Protein AF-A0A7S1BN01-F1 (afdb_monomer_lite)

Sequence (149 aa):
MSKEGKAISSESSVGRATSQTDSVEDEHSLPPLIIRPQEDPPIQQGASEGESELHQEEVETHNRSITSPPPPSLDTSLEENRQVIAVSASKGPAAFFNLARKFLVTDEYCDLSALETAIVSAVDAAHLLERSKLATIVRSVIFSVYFYQ

Foldseek 3Di:
DDDDDDDDDDDDDDDDDDDDDDDDDPPPPDDDPPPDPDDDDDDD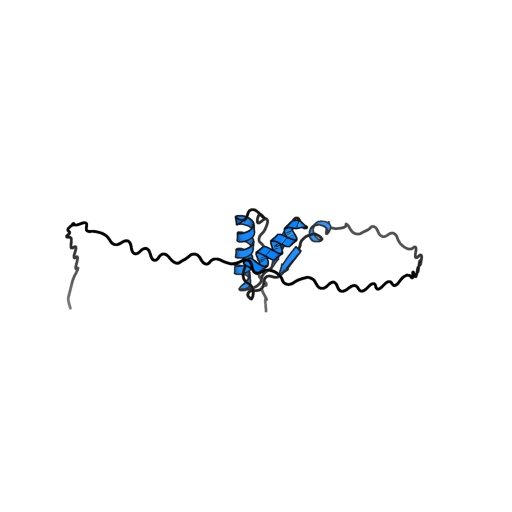DDDDDDDDDDDDDDDDDDDDDDDDPDDPPPPCVLVVQEAEDEFDPVDALVVVLVVLLVSVVRGVYYHYDYDDPRVVSSVVNQVVCVVVVNDDDPDDDDDDDDDDD

Secondary structure (DSSP, 8-state):
-----------------------------PPP---PPPPPPP-------------------------PPPP----GGGTTTEEEEEE-TTS-HHHHHHHHHHHTTT-SEEEEEE-TTHHHHHHHHHHHHHHTTS---------------

pLDDT: mean 72.74, std 21.24, range [38.16, 98.38]

Organism: NCBI:txid216773

InterPro domains:
  IPR036882 Alba-like domain superfamily [G3DSA:3.30.110.20] (81-145)

Structure (mmCIF, N/CA/C/O backbone):
data_AF-A0A7S1BN01-F1
#
_entry.id   AF-A0A7S1BN01-F1
#
loop_
_atom_site.group_PDB
_atom_site.id
_atom_site.type_symbol
_atom_site.label_atom_id
_atom_site.label_alt_id
_atom_site.label_comp_id
_atom_site.label_asym_id
_atom_site.label_entity_id
_atom_site.label_seq_id
_atom_site.pdbx_PDB_ins_code
_atom_site.Cartn_x
_atom_site.Cartn_y
_atom_site.Cartn_z
_atom_site.occupancy
_atom_site.B_iso_or_equiv
_atom_site.auth_seq_id
_atom_site.auth_comp_id
_atom_site.auth_asym_id
_atom_site.auth_atom_id
_atom_site.pdbx_PDB_model_num
ATOM 1 N N . MET A 1 1 ? 1.905 37.441 -61.165 1.00 43.31 1 MET A N 1
ATOM 2 C CA . MET A 1 1 ? 1.183 36.159 -61.326 1.00 43.31 1 MET A CA 1
ATOM 3 C C . MET A 1 1 ? 0.520 35.900 -59.971 1.00 43.31 1 MET A C 1
ATOM 5 O O . MET A 1 1 ? 1.246 35.607 -59.039 1.00 43.31 1 MET A O 1
ATOM 9 N N . SER A 1 2 ? -0.710 36.363 -59.689 1.00 47.38 2 SER A N 1
ATOM 10 C CA . SER A 1 2 ? -2.020 35.753 -60.046 1.00 47.38 2 SER A CA 1
ATOM 11 C C . SER A 1 2 ? -2.018 34.255 -59.680 1.00 47.38 2 SER A C 1
ATOM 13 O O . SER A 1 2 ? -1.153 33.558 -60.193 1.00 47.38 2 SER A O 1
ATOM 15 N N . LYS A 1 3 ? -2.885 33.663 -58.845 1.00 57.09 3 LYS A N 1
ATOM 16 C CA . LYS A 1 3 ? -4.341 33.782 -58.572 1.00 57.09 3 LYS A CA 1
ATOM 17 C C . LYS A 1 3 ? -4.613 33.112 -57.197 1.00 57.09 3 LYS A C 1
ATOM 19 O O . LYS A 1 3 ? -3.870 32.208 -56.839 1.00 57.09 3 LYS A O 1
ATOM 24 N N . GLU A 1 4 ? -5.446 33.653 -56.305 1.00 52.66 4 GLU A N 1
ATOM 25 C CA . GLU A 1 4 ? -6.881 33.342 -56.077 1.00 52.66 4 GLU A CA 1
ATOM 26 C C . GLU A 1 4 ? -7.290 31.859 -55.929 1.00 52.66 4 GLU A C 1
ATOM 28 O O . GLU A 1 4 ? -7.009 31.037 -56.797 1.00 52.66 4 GLU A O 1
ATOM 33 N N . GLY A 1 5 ? -8.117 31.598 -54.901 1.00 48.41 5 GLY A N 1
ATOM 34 C CA . GLY A 1 5 ? -9.072 30.480 -54.812 1.00 48.41 5 GLY A CA 1
ATOM 35 C C . GLY A 1 5 ? -8.754 29.462 -53.706 1.00 48.41 5 GLY A C 1
ATOM 36 O O . GLY A 1 5 ? -7.604 29.109 -53.515 1.00 48.41 5 GLY A O 1
ATOM 37 N N . LYS A 1 6 ? -9.698 28.892 -52.952 1.00 62.34 6 LYS A N 1
ATOM 38 C CA . LYS A 1 6 ? -11.164 28.907 -53.013 1.00 62.34 6 LYS A CA 1
ATOM 39 C C . LYS A 1 6 ? -11.681 28.189 -51.754 1.00 62.34 6 LYS A C 1
ATOM 41 O O . LYS A 1 6 ? -11.142 27.152 -51.381 1.00 62.34 6 LYS A O 1
ATOM 46 N N . ALA A 1 7 ? -12.713 28.736 -51.119 1.00 60.88 7 ALA A N 1
ATOM 47 C CA . ALA A 1 7 ? -13.468 28.080 -50.055 1.00 60.88 7 ALA A CA 1
ATOM 48 C C . ALA A 1 7 ? -14.308 26.914 -50.604 1.00 60.88 7 ALA A C 1
ATOM 50 O O . ALA A 1 7 ? -14.830 27.015 -51.716 1.00 60.88 7 ALA A O 1
ATOM 51 N N . ILE A 1 8 ? -14.511 25.868 -49.797 1.00 66.94 8 ILE A N 1
ATOM 52 C CA . ILE A 1 8 ? -15.658 24.961 -49.930 1.00 66.94 8 ILE A CA 1
ATOM 53 C C . ILE A 1 8 ? -16.274 24.692 -48.548 1.00 66.94 8 ILE A C 1
ATOM 55 O O . ILE A 1 8 ? -15.684 24.035 -47.698 1.00 66.94 8 ILE A O 1
ATOM 59 N N . SER A 1 9 ? -17.477 25.229 -48.343 1.00 55.56 9 SER A N 1
ATOM 60 C CA . SER A 1 9 ? -18.473 24.677 -47.421 1.00 55.56 9 SER A CA 1
ATOM 61 C C . SER A 1 9 ? -19.179 23.517 -48.111 1.00 55.56 9 SER A C 1
ATOM 63 O O . SER A 1 9 ? -19.412 23.573 -49.321 1.00 55.56 9 SER A O 1
ATOM 65 N N . SER A 1 10 ? -19.597 22.506 -47.354 1.00 67.25 10 SER A N 1
ATOM 66 C CA . SER A 1 10 ? -20.712 21.632 -47.737 1.00 67.25 10 SER A CA 1
ATOM 67 C C . SER A 1 10 ? -21.356 21.058 -46.478 1.00 67.25 10 SER A C 1
ATOM 69 O O . SER A 1 10 ? -20.815 20.160 -45.841 1.00 67.25 10 SER A O 1
ATOM 71 N N . GLU A 1 11 ? -22.511 21.617 -46.129 1.00 62.12 11 GLU A N 1
ATOM 72 C CA . GLU A 1 11 ? -23.510 21.025 -45.244 1.00 62.12 11 GLU A CA 1
ATOM 73 C C . GLU A 1 11 ? -24.369 20.034 -46.053 1.00 62.12 11 GLU A C 1
ATOM 75 O O . GLU A 1 11 ? -24.723 20.308 -47.200 1.00 62.12 11 GLU A O 1
ATOM 80 N N . SER A 1 12 ? -24.733 18.896 -45.462 1.00 61.25 12 SER A N 1
ATOM 81 C CA . SER A 1 12 ? -25.796 17.980 -45.917 1.00 61.25 12 SER A CA 1
ATOM 82 C C . SER A 1 12 ? -26.094 17.069 -44.715 1.00 61.25 12 SER A C 1
ATOM 84 O O . SER A 1 12 ? -25.204 16.347 -44.287 1.00 61.25 12 SER A O 1
ATOM 86 N N . SER A 1 13 ? -27.140 17.231 -43.899 1.00 63.66 13 SER A N 1
ATOM 87 C CA . SER A 1 13 ? -28.596 17.282 -44.103 1.00 63.66 13 SER A CA 1
ATOM 88 C C . SER A 1 13 ? -29.221 16.006 -44.683 1.00 63.66 13 SER A C 1
ATOM 90 O O . SER A 1 13 ? -28.791 15.510 -45.716 1.00 63.66 13 SER A O 1
ATOM 92 N N . VAL A 1 14 ? -30.329 15.596 -44.041 1.00 53.66 14 VAL A N 1
ATOM 93 C CA . VAL A 1 14 ? -31.278 14.506 -44.372 1.00 53.66 14 VAL A CA 1
ATOM 94 C C . VAL A 1 14 ? -30.803 13.105 -43.940 1.00 53.66 14 VAL A C 1
ATOM 96 O O . VAL A 1 14 ? -29.754 12.652 -44.357 1.00 53.66 14 VAL A O 1
ATOM 99 N N . GLY A 1 15 ? -31.496 12.304 -43.129 1.00 45.00 15 GLY A N 1
ATOM 100 C CA . GLY A 1 15 ? -32.861 12.312 -42.611 1.00 45.00 15 GLY A CA 1
ATOM 101 C C . GLY A 1 15 ? -33.372 10.859 -42.532 1.00 45.00 15 GLY A C 1
ATOM 102 O O . GLY A 1 15 ? -32.860 9.993 -43.236 1.00 45.00 15 GLY A O 1
ATOM 103 N N . ARG A 1 16 ? -34.450 10.656 -41.758 1.00 50.19 16 ARG A N 1
ATOM 104 C CA . ARG A 1 16 ? -35.468 9.585 -41.876 1.00 50.19 16 ARG A CA 1
ATOM 105 C C . ARG A 1 16 ? -35.428 8.423 -40.865 1.00 50.19 16 ARG A C 1
ATOM 107 O O . ARG A 1 16 ? -34.532 7.592 -40.828 1.00 50.19 16 ARG A O 1
ATOM 114 N N . ALA A 1 17 ? -36.513 8.392 -40.090 1.00 49.94 17 ALA A N 1
ATOM 115 C CA . ALA A 1 17 ? -37.011 7.306 -39.254 1.00 49.94 17 ALA A CA 1
ATOM 116 C C . ALA A 1 17 ? -37.406 6.060 -40.068 1.00 49.94 17 ALA A C 1
ATOM 118 O O . ALA A 1 17 ? -37.791 6.214 -41.225 1.00 49.94 17 ALA A O 1
ATOM 119 N N . THR A 1 18 ? -37.399 4.877 -39.437 1.00 55.06 18 THR A N 1
ATOM 120 C CA . THR A 1 18 ? -38.592 4.043 -39.132 1.00 55.06 18 THR A CA 1
ATOM 121 C C . THR A 1 18 ? -38.204 2.620 -38.686 1.00 55.06 18 THR A C 1
ATOM 123 O O . THR A 1 18 ? -37.268 2.045 -39.225 1.00 55.06 18 THR A O 1
ATOM 126 N N . SER A 1 19 ? -39.037 2.065 -37.794 1.00 50.84 19 SER A N 1
ATOM 127 C CA . SER A 1 19 ? -39.401 0.638 -37.655 1.00 50.84 19 SER A CA 1
ATOM 128 C C . SER A 1 19 ? -38.503 -0.317 -36.858 1.00 50.84 19 SER A C 1
ATOM 130 O O . SER A 1 19 ? -37.606 -0.965 -37.374 1.00 50.84 19 SER A O 1
ATOM 132 N N . GLN A 1 20 ? -38.835 -0.445 -35.573 1.00 50.47 20 GLN A N 1
ATOM 133 C CA . GLN A 1 20 ? -39.502 -1.619 -34.978 1.00 50.47 20 GLN A CA 1
ATOM 134 C C . GLN A 1 20 ? -39.577 -2.913 -35.829 1.00 50.47 20 GLN A C 1
ATOM 136 O O . GLN A 1 20 ? -40.331 -2.944 -36.795 1.00 50.47 20 GLN A O 1
ATOM 141 N N . THR A 1 21 ? -38.877 -3.964 -35.379 1.00 51.97 21 THR A N 1
ATOM 142 C CA . THR A 1 21 ? -39.184 -5.422 -35.430 1.00 51.97 21 THR A CA 1
ATOM 143 C C . THR A 1 21 ? -38.096 -6.112 -34.589 1.0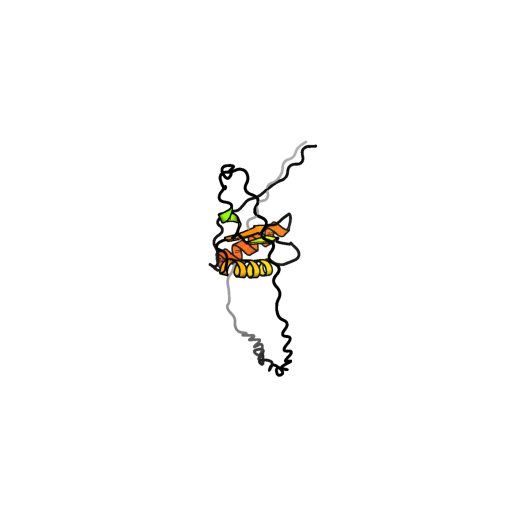0 51.97 21 THR A C 1
ATOM 145 O O . THR A 1 21 ? -36.923 -5.829 -34.797 1.00 51.97 21 THR A O 1
ATOM 148 N N . ASP A 1 22 ? -38.406 -6.756 -33.468 1.00 42.62 22 ASP A N 1
ATOM 149 C CA . ASP A 1 22 ? -38.917 -8.130 -33.315 1.00 42.62 22 ASP A CA 1
ATOM 150 C C . ASP A 1 22 ? -37.777 -9.107 -32.955 1.00 42.62 22 ASP A C 1
ATOM 152 O O . ASP A 1 22 ? -36.824 -9.284 -33.707 1.00 42.62 22 ASP A O 1
ATOM 156 N N . SER A 1 23 ? -37.894 -9.634 -31.735 1.00 49.38 23 SER A N 1
ATOM 157 C CA . SER A 1 23 ? -37.511 -10.961 -31.241 1.00 49.38 23 SER A CA 1
ATOM 158 C C . SER A 1 23 ? -36.246 -11.637 -31.781 1.00 49.38 23 SER A C 1
ATOM 160 O O . SER A 1 23 ? -36.243 -12.157 -32.888 1.00 49.38 23 SER A O 1
ATOM 162 N N . VAL A 1 24 ? -35.252 -11.814 -30.906 1.00 59.47 24 VAL A N 1
ATOM 163 C CA . VAL A 1 24 ? -34.807 -13.156 -30.482 1.00 59.47 24 VAL A CA 1
ATOM 164 C C . VAL A 1 24 ? -34.006 -13.041 -29.187 1.00 59.47 24 VAL A C 1
ATOM 166 O O . VAL A 1 24 ? -32.935 -12.440 -29.134 1.00 59.47 24 VAL A O 1
ATOM 169 N N . GLU A 1 25 ? -34.577 -13.608 -28.132 1.00 53.41 25 GLU A N 1
ATOM 170 C CA . GLU A 1 25 ? -33.901 -13.947 -26.889 1.00 53.41 25 GLU A CA 1
ATOM 171 C C . GLU A 1 25 ? -32.981 -15.141 -27.176 1.00 53.41 25 GLU A C 1
ATOM 173 O O . GLU A 1 25 ? -33.454 -16.269 -27.279 1.00 53.41 25 GLU A O 1
ATOM 178 N N . ASP A 1 26 ? -31.678 -14.905 -27.340 1.00 49.91 26 ASP A N 1
ATOM 179 C CA . ASP A 1 26 ? -30.689 -15.988 -27.311 1.00 49.91 26 ASP A CA 1
ATOM 180 C C . ASP A 1 26 ? -30.125 -16.081 -25.890 1.00 49.91 26 ASP A C 1
ATOM 182 O O . ASP A 1 26 ? -29.085 -15.523 -25.523 1.00 49.91 26 ASP A O 1
ATOM 186 N N . GLU A 1 27 ? -30.936 -16.714 -25.045 1.00 53.00 27 GLU A N 1
ATOM 187 C CA . GLU A 1 27 ? -30.587 -17.122 -23.695 1.00 53.00 27 GLU A CA 1
ATOM 188 C C . GLU A 1 27 ? -29.600 -18.294 -23.797 1.00 53.00 27 GLU A C 1
ATOM 190 O O . GLU A 1 27 ? -29.964 -19.468 -23.718 1.00 53.00 27 GLU A O 1
ATOM 195 N N . HIS A 1 28 ? -28.313 -17.991 -23.983 1.00 56.78 28 HIS A N 1
ATOM 196 C CA . HIS A 1 28 ? -27.253 -18.957 -23.710 1.00 56.78 28 HIS A CA 1
ATOM 197 C C . HIS A 1 28 ? -27.140 -19.153 -22.194 1.00 56.78 28 HIS A C 1
ATOM 199 O O . HIS A 1 28 ? -26.262 -18.613 -21.518 1.00 56.78 28 HIS A O 1
ATOM 205 N N . SER A 1 29 ? -28.078 -19.950 -21.685 1.00 52.38 29 SER A N 1
ATOM 206 C CA . SER A 1 29 ? -28.108 -20.543 -20.357 1.00 52.38 29 SER A CA 1
ATOM 207 C C . SER A 1 29 ? -26.861 -21.413 -20.183 1.00 52.38 29 SER A C 1
ATOM 209 O O . SER A 1 29 ? -26.830 -22.598 -20.523 1.00 52.38 29 SER A O 1
ATOM 211 N N . LEU A 1 30 ? -25.769 -20.803 -19.722 1.00 66.56 30 LEU A N 1
ATOM 212 C CA . LEU A 1 30 ? -24.621 -21.557 -19.242 1.00 66.56 30 LEU A CA 1
ATOM 213 C C . LEU A 1 30 ? -25.077 -22.309 -17.984 1.00 66.56 30 LEU A C 1
ATOM 215 O O . LEU A 1 30 ? -25.555 -21.666 -17.045 1.00 66.56 30 LEU A O 1
ATOM 219 N N . PRO A 1 31 ? -24.953 -23.647 -17.926 1.00 64.50 31 PRO A N 1
ATOM 220 C CA . PRO A 1 31 ? -25.313 -24.373 -16.721 1.00 64.50 31 PRO A CA 1
ATOM 221 C C . PRO A 1 31 ? -24.445 -23.870 -15.558 1.00 64.50 31 PRO A C 1
ATOM 223 O O . PRO A 1 31 ? -23.240 -23.659 -15.740 1.00 64.50 31 PRO A O 1
ATOM 226 N N . PRO A 1 32 ? -25.016 -23.678 -14.357 1.00 62.56 32 PRO A N 1
ATOM 227 C CA . PRO A 1 32 ? -24.230 -23.299 -13.197 1.00 62.56 32 PRO A CA 1
ATOM 228 C C . PRO A 1 32 ? -23.165 -24.369 -12.940 1.00 62.56 32 PRO A C 1
ATOM 230 O O . PRO A 1 32 ? -23.472 -25.554 -12.793 1.00 62.56 32 PRO A O 1
ATOM 233 N N . LEU A 1 33 ? -21.900 -23.945 -12.881 1.00 50.03 33 LEU A N 1
ATOM 234 C CA . LEU A 1 33 ? -20.801 -24.757 -12.368 1.00 50.03 33 LEU A CA 1
ATOM 235 C C . LEU A 1 33 ? -21.123 -25.111 -10.913 1.00 50.03 33 LEU A C 1
ATOM 237 O O . LEU A 1 33 ? -20.928 -24.309 -10.002 1.00 50.03 33 LEU A O 1
ATOM 241 N N . ILE A 1 34 ? -21.639 -26.320 -10.696 1.00 65.19 34 ILE A N 1
ATOM 242 C CA . ILE A 1 34 ? -21.749 -26.913 -9.367 1.00 65.19 34 ILE A CA 1
ATOM 243 C C . ILE A 1 34 ? -20.316 -27.186 -8.903 1.00 65.19 34 ILE A C 1
ATOM 245 O O . ILE A 1 34 ? -19.724 -28.218 -9.224 1.00 65.19 34 ILE A O 1
ATOM 249 N N . ILE A 1 35 ? -19.746 -26.236 -8.164 1.00 64.75 35 ILE A N 1
ATOM 250 C CA . ILE A 1 35 ? -18.531 -26.449 -7.384 1.00 64.75 35 ILE A CA 1
ATOM 251 C C . ILE A 1 35 ? -18.927 -27.410 -6.264 1.00 64.75 35 ILE A C 1
ATOM 253 O O . ILE A 1 35 ? -19.539 -27.017 -5.271 1.00 64.75 35 ILE A O 1
ATOM 257 N N . ARG A 1 36 ? -18.645 -28.700 -6.455 1.00 65.88 36 ARG A N 1
ATOM 258 C CA . ARG A 1 36 ? -18.727 -29.674 -5.367 1.00 65.88 36 ARG A CA 1
ATOM 259 C C . ARG A 1 36 ? -17.654 -29.309 -4.333 1.00 65.88 36 ARG A C 1
ATOM 261 O O . ARG A 1 36 ? -16.504 -29.138 -4.741 1.00 65.88 36 ARG A O 1
ATOM 268 N N . PRO A 1 37 ? -17.979 -29.187 -3.034 1.00 59.53 37 PRO A N 1
ATOM 269 C CA . PRO A 1 37 ? -16.950 -29.128 -2.007 1.00 59.53 37 PRO A CA 1
ATOM 270 C C . PRO A 1 37 ? -16.120 -30.411 -2.094 1.00 59.53 37 PRO A C 1
ATOM 272 O O . PRO A 1 37 ? -16.656 -31.517 -2.046 1.00 59.53 37 PRO A O 1
ATOM 275 N N . GLN A 1 38 ? -14.821 -30.243 -2.322 1.00 55.62 38 GLN A N 1
ATOM 276 C CA . GLN A 1 38 ? -13.851 -31.323 -2.282 1.00 55.62 38 GLN A CA 1
ATOM 277 C C . GLN A 1 38 ? -13.754 -31.784 -0.826 1.00 55.62 38 GLN A C 1
ATOM 279 O O . GLN A 1 38 ? -13.387 -30.998 0.041 1.00 55.62 38 GLN A O 1
ATOM 284 N N . GLU A 1 39 ? -14.138 -33.028 -0.560 1.00 63.62 39 GLU A N 1
ATOM 285 C CA . GLU A 1 39 ? -13.992 -33.649 0.754 1.00 63.62 39 GLU A CA 1
ATOM 286 C C . GLU A 1 39 ? -12.496 -33.805 1.077 1.00 63.62 39 GLU A C 1
ATOM 288 O O . GLU A 1 39 ? -11.730 -34.365 0.287 1.00 63.62 39 GLU A O 1
ATOM 293 N N . ASP A 1 40 ? -12.078 -33.260 2.221 1.00 63.53 40 ASP A N 1
ATOM 294 C CA . ASP A 1 40 ? -10.718 -33.360 2.751 1.00 63.53 40 ASP A CA 1
ATOM 295 C C . ASP A 1 40 ? -10.356 -34.821 3.091 1.00 63.53 40 ASP A C 1
ATOM 297 O O . ASP A 1 40 ? -11.132 -35.505 3.769 1.00 63.53 40 ASP A O 1
ATOM 301 N N . PRO A 1 41 ? -9.172 -35.329 2.698 1.00 68.31 41 PRO A N 1
ATOM 302 C CA . PRO A 1 41 ? -8.664 -36.587 3.230 1.00 68.31 41 PRO A CA 1
ATOM 303 C C . PRO A 1 41 ? -8.184 -36.437 4.693 1.00 68.31 41 PRO A C 1
ATOM 305 O O . PRO A 1 41 ? -7.719 -35.369 5.097 1.00 68.31 41 PRO A O 1
ATOM 308 N N . PRO A 1 42 ? -8.278 -37.509 5.502 1.00 56.38 42 PRO A N 1
ATOM 309 C CA . PRO A 1 42 ? -8.164 -37.449 6.955 1.00 56.38 42 PRO A CA 1
ATOM 310 C C . PRO A 1 42 ? -6.745 -37.208 7.490 1.00 56.38 42 PRO A C 1
ATOM 312 O O . PRO A 1 42 ? -5.740 -37.680 6.960 1.00 56.38 42 PRO A O 1
ATOM 315 N N . ILE A 1 43 ? -6.746 -36.522 8.632 1.00 53.09 43 ILE A N 1
ATOM 316 C CA . ILE A 1 43 ? -5.664 -36.241 9.578 1.00 53.09 43 ILE A CA 1
ATOM 317 C C . ILE A 1 43 ? -4.838 -37.502 9.885 1.00 53.09 43 ILE A C 1
ATOM 319 O O . ILE A 1 43 ? -5.377 -38.495 10.373 1.00 53.09 43 ILE A O 1
ATOM 323 N N . GLN A 1 44 ? -3.515 -37.426 9.708 1.00 56.84 44 GLN A N 1
ATOM 324 C CA . GLN A 1 44 ? -2.571 -38.314 10.390 1.00 56.84 44 GLN A CA 1
ATOM 325 C C . GLN A 1 44 ? -1.903 -37.551 11.534 1.00 56.84 44 GLN A C 1
ATOM 327 O O . GLN A 1 44 ? -1.097 -36.646 11.331 1.00 56.84 44 GLN A O 1
ATOM 332 N N . GLN A 1 45 ? -2.299 -37.926 12.748 1.00 48.91 45 GLN A N 1
ATOM 333 C CA . GLN A 1 45 ? -1.655 -37.557 14.000 1.00 48.91 45 GLN A CA 1
ATOM 334 C C . GLN A 1 45 ? -0.251 -38.173 14.035 1.00 48.91 45 GLN A C 1
ATOM 336 O O . GLN A 1 45 ? -0.106 -39.393 14.053 1.00 48.91 45 GLN A O 1
ATOM 341 N N . GLY A 1 46 ? 0.772 -37.324 14.059 1.00 40.69 46 GLY A N 1
ATOM 342 C CA . GLY A 1 46 ? 2.138 -37.693 14.410 1.00 40.69 46 GLY A CA 1
ATOM 343 C C . GLY A 1 46 ? 2.488 -37.053 15.744 1.00 40.69 46 GLY A C 1
ATOM 344 O O . GLY A 1 46 ? 2.811 -35.870 15.794 1.00 40.69 46 GLY A O 1
ATOM 345 N N . ALA A 1 47 ? 2.365 -37.832 16.815 1.00 43.56 47 ALA A N 1
ATOM 346 C CA . ALA A 1 47 ? 2.920 -37.515 18.119 1.00 43.56 47 ALA A CA 1
ATOM 347 C C . ALA A 1 47 ? 4.455 -37.531 18.050 1.00 43.56 47 ALA A C 1
ATOM 349 O O . ALA A 1 47 ? 5.043 -38.408 17.420 1.00 43.56 47 ALA A O 1
ATOM 350 N N . SER A 1 48 ? 5.092 -36.574 18.717 1.00 46.62 48 SER A N 1
ATOM 351 C CA . SER A 1 48 ? 6.506 -36.629 19.080 1.00 46.62 48 SER A CA 1
ATOM 352 C C . SER A 1 48 ? 6.717 -35.676 20.248 1.00 46.62 48 SER A C 1
ATOM 354 O O . SER A 1 48 ? 7.030 -34.500 20.071 1.00 46.62 48 SER A O 1
ATOM 356 N N . GLU A 1 49 ? 6.492 -36.214 21.440 1.00 47.53 49 GLU A N 1
ATOM 357 C CA . GLU A 1 49 ? 7.008 -35.700 22.702 1.00 47.53 49 GLU A CA 1
ATOM 358 C C . GLU A 1 49 ? 8.540 -35.613 22.615 1.00 47.53 49 GLU A C 1
ATOM 360 O O . GLU A 1 49 ? 9.199 -36.469 22.023 1.00 47.53 49 GLU A O 1
ATOM 365 N N . GLY A 1 50 ? 9.099 -34.536 23.153 1.00 42.75 50 GLY A N 1
ATOM 366 C CA . GLY A 1 50 ? 10.518 -34.216 23.057 1.00 42.75 50 GLY A CA 1
ATOM 367 C C . GLY A 1 50 ? 10.879 -33.177 24.100 1.00 42.75 50 GLY A C 1
ATOM 368 O O . GLY A 1 50 ? 11.152 -32.023 23.792 1.00 42.75 50 GLY A O 1
ATOM 369 N N . GLU A 1 51 ? 10.780 -33.615 25.344 1.00 47.31 51 GLU A N 1
ATOM 370 C CA . GLU A 1 51 ? 11.151 -32.936 26.575 1.00 47.31 51 GLU A CA 1
ATOM 371 C C . GLU A 1 51 ? 12.676 -32.778 26.613 1.00 47.31 51 GLU A C 1
ATOM 373 O O . GLU A 1 51 ? 13.401 -33.748 26.384 1.00 47.31 51 GLU A O 1
ATOM 378 N N . SER A 1 52 ? 13.189 -31.583 26.911 1.00 49.59 52 SER A N 1
ATOM 379 C CA . SER A 1 52 ? 14.493 -31.430 27.565 1.00 49.59 52 SER A CA 1
ATOM 380 C C . SER A 1 52 ? 14.614 -30.072 28.247 1.00 49.59 52 SER A C 1
ATOM 382 O O . SER A 1 52 ? 14.152 -29.038 27.769 1.00 49.59 52 SER A O 1
ATOM 384 N N . GLU A 1 53 ? 15.222 -30.165 29.414 1.00 42.22 53 GLU A N 1
ATOM 385 C CA . GLU A 1 53 ? 15.109 -29.359 30.615 1.00 42.22 53 GLU A CA 1
ATOM 386 C C . GLU A 1 53 ? 16.431 -28.597 30.873 1.00 42.22 53 GLU A C 1
ATOM 388 O O . GLU A 1 53 ? 17.484 -29.011 30.400 1.00 42.22 53 GLU A O 1
ATOM 393 N N . LEU A 1 54 ? 16.333 -27.489 31.623 1.00 41.78 54 LEU A N 1
ATOM 394 C CA . LEU A 1 54 ? 17.341 -26.761 32.429 1.00 41.78 54 LEU A CA 1
ATOM 395 C C . LEU A 1 54 ? 18.827 -26.650 32.000 1.00 41.78 54 LEU A C 1
ATOM 397 O O . LEU A 1 54 ? 19.566 -27.629 31.957 1.00 41.78 54 LEU A O 1
ATOM 401 N N . HIS A 1 55 ? 19.326 -25.404 31.978 1.00 38.16 55 HIS A N 1
ATOM 402 C CA . HIS A 1 55 ? 20.179 -24.766 33.019 1.00 38.16 55 HIS A CA 1
ATOM 403 C C . HIS A 1 55 ? 20.582 -23.365 32.501 1.00 38.16 55 HIS A C 1
ATOM 405 O O . HIS A 1 55 ? 21.067 -23.234 31.385 1.00 38.16 55 HIS A O 1
ATOM 411 N N . GLN A 1 56 ? 20.148 -22.263 33.122 1.00 38.44 56 GLN A N 1
ATOM 412 C CA . GLN A 1 56 ? 20.866 -21.515 34.170 1.00 38.44 56 GLN A CA 1
ATOM 413 C C . GLN A 1 56 ? 22.381 -21.396 33.941 1.00 38.44 56 GLN A C 1
ATOM 415 O O . GLN A 1 56 ? 23.111 -22.337 34.221 1.00 38.44 56 GLN A O 1
ATOM 420 N N . GLU A 1 57 ? 22.845 -20.198 33.570 1.00 48.56 57 GLU A N 1
ATOM 421 C CA . GLU A 1 57 ? 24.070 -19.653 34.157 1.00 48.56 57 GLU A CA 1
ATOM 422 C C . GLU A 1 57 ? 23.928 -18.137 34.355 1.00 48.56 57 GLU A C 1
ATOM 424 O O . GLU A 1 57 ? 23.739 -17.347 33.430 1.00 48.56 57 GLU A O 1
ATOM 429 N N . GLU A 1 58 ? 23.934 -17.791 35.633 1.00 45.28 58 GLU A N 1
ATOM 430 C CA . GLU A 1 58 ? 24.039 -16.480 36.244 1.00 45.28 58 GLU A CA 1
ATOM 431 C C . GLU A 1 58 ? 25.471 -15.963 36.073 1.00 45.28 58 GLU A C 1
ATOM 433 O O . GLU A 1 58 ? 26.422 -16.643 36.450 1.00 45.28 58 GLU A O 1
ATOM 438 N N . VAL A 1 59 ? 25.646 -14.744 35.558 1.00 45.81 59 VAL A N 1
ATOM 439 C CA . VAL A 1 59 ? 26.886 -13.993 35.801 1.00 45.81 59 VAL A CA 1
ATOM 440 C C . VAL A 1 59 ? 26.552 -12.534 36.072 1.00 45.81 59 VAL A C 1
ATOM 442 O O . VAL A 1 59 ? 26.535 -11.666 35.199 1.00 45.81 59 VAL A O 1
ATOM 445 N N . GLU A 1 60 ? 26.256 -12.283 37.341 1.00 47.00 60 GLU A N 1
ATOM 446 C CA . GLU A 1 60 ? 26.243 -10.965 37.949 1.00 47.00 60 GLU A CA 1
ATOM 447 C C . GLU A 1 60 ? 27.685 -10.438 38.021 1.00 47.00 60 GLU A C 1
ATOM 449 O O . GLU A 1 60 ? 28.528 -10.972 38.739 1.00 47.00 60 GLU A O 1
ATOM 454 N N . THR A 1 61 ? 27.995 -9.365 37.292 1.00 44.69 61 THR A N 1
ATOM 455 C CA . THR A 1 61 ? 29.176 -8.541 37.585 1.00 44.69 61 THR A CA 1
ATOM 456 C C . THR A 1 61 ? 28.761 -7.088 37.753 1.00 44.69 61 THR A C 1
ATOM 458 O O . THR A 1 61 ? 28.515 -6.338 36.812 1.00 44.69 61 THR A O 1
ATOM 461 N N . HIS A 1 62 ? 28.679 -6.705 39.025 1.00 49.00 62 HIS A N 1
ATOM 462 C CA . HIS A 1 62 ? 28.614 -5.338 39.506 1.00 49.00 62 HIS A CA 1
ATOM 463 C C . HIS A 1 62 ? 29.743 -4.484 38.904 1.00 49.00 62 HIS A C 1
ATOM 465 O O . HIS A 1 62 ? 30.915 -4.694 39.212 1.00 49.00 62 HIS A O 1
ATOM 471 N N . ASN A 1 63 ? 29.395 -3.445 38.141 1.00 50.72 63 ASN A N 1
ATOM 472 C CA . ASN A 1 63 ? 30.304 -2.331 37.877 1.00 50.72 63 ASN A CA 1
ATOM 473 C C . ASN A 1 63 ? 29.578 -0.998 38.108 1.00 50.72 63 ASN A C 1
ATOM 475 O O . ASN A 1 63 ? 28.886 -0.467 37.242 1.00 50.72 63 ASN A O 1
ATOM 479 N N . ARG A 1 64 ? 29.714 -0.463 39.327 1.00 57.53 64 ARG A N 1
ATOM 480 C CA . ARG A 1 64 ? 29.396 0.936 39.628 1.00 57.53 64 ARG A CA 1
ATOM 481 C C . ARG A 1 64 ? 30.493 1.810 39.028 1.00 57.53 64 ARG A C 1
ATOM 483 O O . ARG A 1 64 ? 31.597 1.817 39.568 1.00 57.53 64 ARG A O 1
ATOM 490 N N . SER A 1 65 ? 30.164 2.634 38.034 1.00 51.59 65 SER A N 1
ATOM 491 C CA . SER A 1 65 ? 30.788 3.955 37.884 1.00 51.59 65 SER A CA 1
ATOM 492 C C . SER A 1 65 ? 30.101 4.841 36.840 1.00 51.59 65 SER A C 1
ATOM 494 O O . SER A 1 65 ? 29.991 4.484 35.676 1.00 51.59 65 SER A O 1
ATOM 496 N N . ILE A 1 66 ? 29.766 6.049 37.310 1.00 53.38 66 ILE A N 1
ATOM 497 C CA . ILE A 1 66 ? 29.464 7.294 36.585 1.00 53.38 66 ILE A CA 1
ATOM 498 C C . ILE A 1 66 ? 28.016 7.447 36.079 1.00 53.38 66 ILE A C 1
ATOM 500 O O . ILE A 1 66 ? 27.656 7.088 34.963 1.00 53.38 66 ILE A O 1
ATOM 504 N N . THR A 1 67 ? 27.196 8.095 36.914 1.00 54.44 67 THR A N 1
ATOM 505 C CA . THR A 1 67 ? 25.925 8.732 36.541 1.00 54.44 67 THR A CA 1
ATOM 506 C C . THR A 1 67 ? 26.201 9.882 35.571 1.00 54.44 67 THR A C 1
ATOM 508 O O . THR A 1 67 ? 26.413 11.022 35.978 1.00 54.44 67 THR A O 1
ATOM 511 N N . SER A 1 68 ? 26.216 9.572 34.278 1.00 59.38 68 SER A N 1
ATOM 512 C CA . SER A 1 68 ? 25.921 10.556 33.239 1.00 59.38 68 SER A CA 1
ATOM 513 C C . SER A 1 68 ? 24.404 10.775 33.223 1.00 59.38 68 SER A C 1
ATOM 515 O O . SER A 1 68 ? 23.670 9.787 33.322 1.00 59.38 68 SER A O 1
ATOM 517 N N . PRO A 1 69 ? 23.893 12.016 33.111 1.00 68.62 69 PRO A N 1
ATOM 518 C CA . PRO A 1 69 ? 22.482 12.202 32.804 1.00 68.62 69 PRO A CA 1
ATOM 519 C C . PRO A 1 69 ? 22.181 11.465 31.488 1.00 68.62 69 PRO A C 1
ATOM 521 O O . PRO A 1 69 ? 23.005 11.534 30.565 1.00 68.62 69 PRO A O 1
ATOM 524 N N . PRO A 1 70 ? 21.062 10.724 31.397 1.00 64.31 70 PRO A N 1
ATOM 525 C CA . PRO A 1 70 ? 20.663 10.124 30.135 1.00 64.31 70 PRO A CA 1
ATOM 526 C C . PRO A 1 70 ? 20.523 11.246 29.094 1.00 64.31 70 PRO A C 1
ATOM 528 O O . PRO A 1 70 ? 20.042 12.334 29.439 1.00 64.31 70 PRO A O 1
ATOM 531 N N . PRO A 1 71 ? 20.958 11.034 27.838 1.00 70.25 71 PRO A N 1
ATOM 532 C CA . PRO A 1 71 ? 20.606 11.954 26.764 1.00 70.25 71 PRO A CA 1
ATOM 533 C C . PRO A 1 71 ? 19.077 12.107 26.745 1.00 70.25 71 PRO A C 1
ATOM 535 O O . PRO A 1 71 ? 18.389 11.158 27.131 1.00 70.25 71 PRO A O 1
ATOM 538 N N . PRO A 1 72 ? 18.524 13.264 26.331 1.00 60.19 72 PRO A N 1
ATOM 539 C CA . PRO A 1 72 ? 17.089 13.361 26.117 1.00 60.19 72 PRO A CA 1
ATOM 540 C C . PRO A 1 72 ? 16.715 12.232 25.161 1.00 60.19 72 PRO A C 1
ATOM 542 O O . PRO A 1 72 ? 17.149 12.219 24.009 1.00 60.19 72 PRO A O 1
ATOM 545 N N . SER A 1 73 ? 15.991 11.244 25.678 1.00 55.06 73 SER A N 1
ATOM 546 C CA . SER A 1 73 ? 15.348 10.214 24.889 1.00 55.06 73 SER A CA 1
ATOM 547 C C . SER A 1 73 ? 14.382 10.956 23.982 1.00 55.06 73 SER A C 1
ATOM 549 O O . SER A 1 73 ? 13.283 11.314 24.395 1.00 55.06 73 SER A O 1
ATOM 551 N N . LEU A 1 74 ? 14.845 11.290 22.774 1.00 57.16 74 LEU A N 1
ATOM 552 C CA . LEU A 1 74 ? 13.958 11.549 21.654 1.00 57.16 74 LEU A CA 1
ATOM 553 C C . LEU A 1 74 ? 12.978 10.382 21.665 1.00 57.16 74 LEU A C 1
ATOM 555 O O . LEU A 1 74 ? 13.433 9.242 21.701 1.00 57.16 74 LEU A O 1
ATOM 559 N N . ASP A 1 75 ? 11.682 10.671 21.738 1.00 50.84 75 ASP A N 1
ATOM 560 C CA . ASP A 1 75 ? 10.601 9.686 21.721 1.00 50.84 75 ASP A CA 1
ATOM 561 C C . ASP A 1 75 ? 10.690 8.828 20.443 1.00 50.84 75 ASP A C 1
ATOM 563 O O . ASP A 1 75 ? 9.970 9.034 19.470 1.00 50.84 75 ASP A O 1
ATOM 567 N N . THR A 1 76 ? 11.596 7.852 20.417 1.00 53.31 76 THR A N 1
ATOM 568 C CA . THR A 1 76 ? 11.703 6.824 19.375 1.00 53.31 76 THR A CA 1
ATOM 569 C C . THR A 1 76 ? 10.610 5.772 19.537 1.00 53.31 76 THR A C 1
ATOM 571 O O . THR A 1 76 ? 10.379 4.978 18.633 1.00 53.31 76 THR A O 1
ATOM 574 N N . SER A 1 77 ? 9.872 5.810 20.653 1.00 50.88 77 SER A N 1
ATOM 575 C CA . SER A 1 77 ? 8.738 4.931 20.947 1.00 50.88 77 SER A CA 1
ATOM 576 C C . SER A 1 77 ? 7.643 4.966 19.867 1.00 50.88 77 SER A C 1
ATOM 578 O O . SER A 1 77 ? 6.939 3.975 19.696 1.00 50.88 77 SER A O 1
ATOM 580 N N . LEU A 1 78 ? 7.509 6.058 19.099 1.00 55.88 78 LEU A N 1
ATOM 581 C CA . LEU A 1 78 ? 6.532 6.143 18.003 1.00 55.88 78 LEU A CA 1
ATOM 582 C C . LEU A 1 78 ? 6.959 5.410 16.719 1.00 55.88 78 LEU A C 1
ATOM 584 O O . LEU A 1 78 ? 6.108 5.193 15.850 1.00 55.88 78 LEU A O 1
ATOM 588 N N . GLU A 1 79 ? 8.240 5.058 16.572 1.00 59.00 79 GLU A N 1
ATOM 589 C CA . GLU A 1 79 ? 8.735 4.268 15.434 1.00 59.00 79 GLU A CA 1
ATOM 590 C C . GLU A 1 79 ? 8.722 2.762 15.715 1.00 59.00 79 GLU A C 1
ATOM 592 O O . GLU A 1 79 ? 8.561 1.977 14.785 1.00 59.00 79 GLU A O 1
ATOM 597 N N . GLU A 1 80 ? 8.809 2.345 16.981 1.00 63.69 80 GLU A N 1
ATOM 598 C CA . GLU A 1 80 ? 8.900 0.924 17.359 1.00 63.69 80 GLU A CA 1
ATOM 599 C C . GLU A 1 80 ? 7.643 0.098 17.034 1.00 63.69 80 GLU A C 1
ATOM 601 O O . GLU A 1 80 ? 7.704 -1.127 17.038 1.00 63.69 80 GLU A O 1
ATOM 606 N N . ASN A 1 81 ? 6.526 0.749 16.696 1.00 73.94 81 ASN A N 1
ATOM 607 C CA . ASN A 1 81 ? 5.243 0.098 16.409 1.00 73.94 81 ASN A CA 1
ATOM 608 C C . ASN A 1 81 ? 4.733 0.357 14.977 1.00 73.94 81 ASN A C 1
ATOM 610 O O . ASN A 1 81 ? 3.528 0.321 14.724 1.00 73.94 81 ASN A O 1
ATOM 614 N N . ARG A 1 82 ? 5.628 0.698 14.037 1.00 84.75 82 ARG A N 1
ATOM 615 C CA . ARG A 1 82 ? 5.273 0.923 12.626 1.00 84.75 82 ARG A CA 1
ATOM 616 C C . ARG A 1 82 ? 5.855 -0.170 11.750 1.00 84.75 82 ARG A C 1
ATOM 618 O O . ARG A 1 82 ? 7.069 -0.292 11.606 1.00 84.75 82 ARG A O 1
ATOM 625 N N . GLN A 1 83 ? 4.982 -0.935 11.103 1.00 94.06 83 GLN A N 1
ATOM 626 C CA . GLN A 1 83 ? 5.422 -1.956 10.156 1.00 94.06 83 GLN A CA 1
ATOM 627 C C . GLN A 1 83 ? 5.677 -1.334 8.786 1.00 94.06 83 GLN A C 1
ATOM 629 O O . GLN A 1 83 ? 4.768 -0.760 8.181 1.00 94.06 83 GLN A O 1
ATOM 634 N N . VAL A 1 84 ? 6.893 -1.504 8.268 1.00 95.44 84 VAL A N 1
ATOM 635 C CA . VAL A 1 84 ? 7.275 -1.039 6.930 1.00 95.44 84 VAL A CA 1
ATOM 636 C C . VAL A 1 84 ? 7.223 -2.200 5.941 1.00 95.44 84 VAL A C 1
ATOM 638 O O . VAL A 1 84 ? 7.906 -3.212 6.095 1.00 95.44 84 VAL A O 1
ATOM 641 N N . ILE A 1 85 ? 6.443 -2.041 4.875 1.00 97.06 85 ILE A N 1
ATOM 642 C CA . ILE A 1 85 ? 6.376 -2.978 3.756 1.00 97.06 85 ILE A CA 1
ATOM 643 C C . ILE A 1 85 ? 7.212 -2.427 2.606 1.00 97.06 85 ILE A C 1
ATOM 645 O O . ILE A 1 85 ? 6.918 -1.364 2.055 1.00 97.06 85 ILE A O 1
ATOM 649 N N . ALA A 1 86 ? 8.231 -3.183 2.204 1.00 97.62 86 ALA A N 1
ATOM 650 C CA . ALA A 1 86 ? 8.956 -2.945 0.962 1.00 97.62 86 ALA A CA 1
ATOM 651 C C . ALA A 1 86 ? 8.150 -3.498 -0.224 1.00 97.62 86 ALA A C 1
ATOM 653 O O . ALA A 1 86 ? 8.002 -4.712 -0.398 1.00 97.62 86 ALA A O 1
ATOM 654 N N . VAL A 1 87 ? 7.610 -2.599 -1.042 1.00 98.00 87 VAL A N 1
ATOM 655 C CA . VAL A 1 87 ? 6.811 -2.934 -2.220 1.00 98.00 87 VAL A CA 1
ATOM 656 C C . VAL A 1 87 ? 7.734 -3.222 -3.399 1.00 98.00 87 VAL A C 1
ATOM 658 O O . VAL A 1 87 ? 8.617 -2.440 -3.745 1.00 98.00 87 VAL A O 1
ATOM 661 N N . SER A 1 88 ? 7.495 -4.357 -4.049 1.00 96.62 88 SER A N 1
ATOM 662 C CA . SER A 1 88 ? 8.201 -4.790 -5.255 1.00 96.62 88 SER A CA 1
ATOM 663 C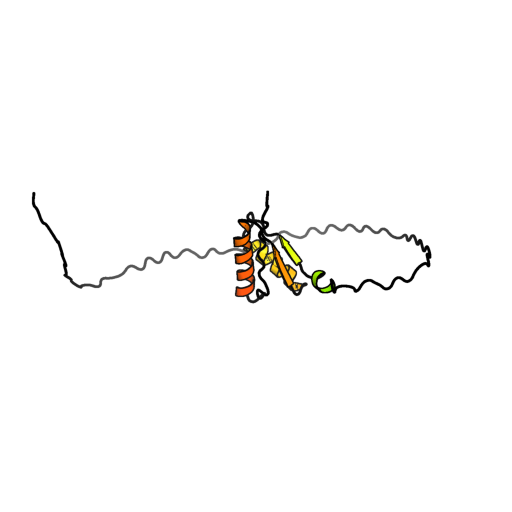 C . SER A 1 88 ? 7.263 -4.768 -6.457 1.00 96.62 88 SER A C 1
ATOM 665 O O . SER A 1 88 ? 6.124 -5.218 -6.357 1.00 96.62 88 SER A O 1
ATOM 667 N N . ALA A 1 89 ? 7.775 -4.361 -7.620 1.00 94.69 89 ALA A N 1
ATOM 668 C CA . ALA A 1 89 ? 7.044 -4.404 -8.889 1.00 94.69 89 ALA A CA 1
ATOM 669 C C . ALA A 1 89 ? 6.706 -5.836 -9.366 1.00 94.69 89 ALA A C 1
ATOM 671 O O . ALA A 1 89 ? 5.908 -6.016 -10.280 1.00 94.69 89 ALA A O 1
ATOM 672 N N . SER A 1 90 ? 7.302 -6.868 -8.755 1.00 95.38 90 SER A N 1
ATOM 673 C CA . SER A 1 90 ? 7.078 -8.279 -9.113 1.00 95.38 90 SER A CA 1
ATOM 674 C C . SER A 1 90 ? 5.772 -8.872 -8.571 1.00 95.38 90 SER A C 1
ATOM 676 O O . SER A 1 90 ? 5.361 -9.958 -8.988 1.00 95.38 90 SER A O 1
ATOM 678 N N . LYS A 1 91 ? 5.127 -8.198 -7.614 1.00 94.56 91 LYS A N 1
ATOM 679 C CA . LYS A 1 91 ? 3.867 -8.632 -7.004 1.00 94.56 91 LYS A CA 1
ATOM 680 C C . LYS A 1 91 ? 2.799 -7.580 -7.267 1.00 94.56 91 LYS A C 1
ATOM 682 O O . LYS A 1 91 ? 3.090 -6.394 -7.333 1.00 94.56 91 LYS A O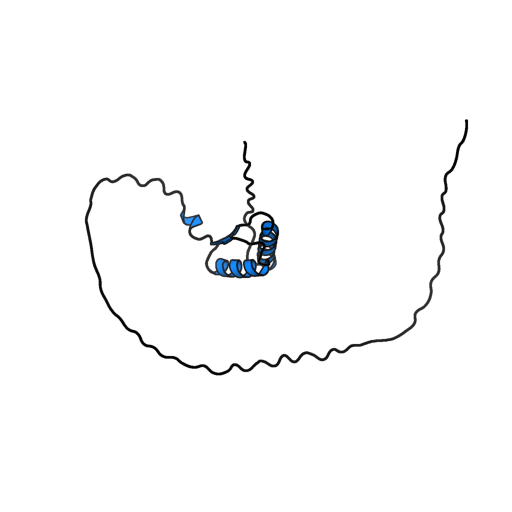 1
ATOM 687 N N . GLY A 1 92 ? 1.554 -8.026 -7.408 1.00 95.50 92 GLY A N 1
ATOM 688 C CA . GLY A 1 92 ? 0.430 -7.115 -7.590 1.00 95.50 92 GLY A CA 1
ATOM 689 C C . GLY A 1 92 ? 0.012 -6.410 -6.289 1.00 95.50 92 GLY A C 1
ATOM 690 O O . GLY A 1 92 ? 0.306 -6.911 -5.196 1.00 95.50 92 GLY A O 1
ATOM 691 N N . PRO A 1 93 ? -0.780 -5.325 -6.383 1.00 97.25 93 PRO A N 1
ATOM 692 C CA . PRO A 1 93 ? -1.237 -4.534 -5.233 1.00 97.25 93 PRO A CA 1
ATOM 693 C C . PRO A 1 93 ? -1.969 -5.361 -4.169 1.00 97.25 93 PRO A C 1
ATOM 695 O O . PRO A 1 93 ? -1.840 -5.109 -2.973 1.00 97.25 93 PRO A O 1
ATOM 698 N N . ALA A 1 94 ? -2.698 -6.401 -4.591 1.00 97.81 94 ALA A N 1
ATOM 699 C CA . ALA A 1 94 ? -3.454 -7.282 -3.701 1.00 97.81 94 ALA A CA 1
ATOM 700 C C . ALA A 1 94 ? -2.571 -8.037 -2.688 1.00 97.81 94 ALA A C 1
ATOM 702 O O . ALA A 1 94 ? -3.016 -8.323 -1.574 1.00 97.81 94 ALA A O 1
ATOM 703 N N . ALA A 1 95 ? -1.322 -8.359 -3.044 1.00 97.81 95 ALA A N 1
ATOM 704 C CA . ALA A 1 95 ? -0.398 -9.022 -2.126 1.00 97.81 95 ALA A CA 1
ATOM 705 C C . ALA A 1 95 ? -0.036 -8.096 -0.955 1.00 97.81 95 ALA A C 1
ATOM 707 O O . ALA A 1 95 ? -0.124 -8.498 0.206 1.00 97.81 95 ALA A O 1
ATOM 708 N N . PHE A 1 96 ? 0.295 -6.840 -1.264 1.00 98.00 96 PHE A N 1
ATOM 709 C CA . PHE A 1 96 ? 0.663 -5.831 -0.273 1.00 98.00 96 PHE A CA 1
ATOM 710 C C . PHE A 1 96 ? -0.540 -5.352 0.538 1.00 98.00 96 PHE A C 1
ATOM 712 O O . PHE A 1 96 ? -0.417 -5.190 1.745 1.00 98.00 96 PHE A O 1
ATOM 719 N N . PHE A 1 97 ? -1.721 -5.241 -0.079 1.00 98.19 97 PHE A N 1
ATOM 720 C CA . PHE A 1 97 ? -2.981 -4.999 0.628 1.00 98.19 97 PHE A CA 1
ATOM 721 C C . PHE A 1 97 ? -3.225 -6.039 1.732 1.00 98.19 97 PHE A C 1
ATOM 723 O O . PHE A 1 97 ? -3.491 -5.684 2.878 1.00 98.19 97 PHE A O 1
ATOM 730 N N . ASN A 1 98 ? -3.103 -7.332 1.409 1.00 98.00 98 ASN A N 1
ATOM 731 C CA . ASN A 1 98 ? -3.331 -8.396 2.386 1.00 98.00 98 ASN A CA 1
ATOM 732 C C . ASN A 1 98 ? -2.279 -8.401 3.501 1.00 98.00 98 ASN A C 1
ATOM 734 O O . ASN A 1 98 ? -2.607 -8.761 4.630 1.00 98.00 98 ASN A O 1
ATOM 738 N N . LEU A 1 99 ? -1.034 -8.029 3.190 1.00 97.19 99 LEU A N 1
ATOM 739 C CA . LEU A 1 99 ? 0.035 -7.918 4.179 1.00 97.19 99 LEU A CA 1
ATOM 740 C C . LEU A 1 99 ? -0.187 -6.719 5.109 1.00 97.19 99 LEU A C 1
ATOM 742 O O . LEU A 1 99 ? -0.202 -6.895 6.322 1.00 97.19 99 LEU A O 1
ATOM 746 N N . ALA A 1 100 ? -0.469 -5.541 4.551 1.00 97.25 100 ALA A N 1
ATOM 747 C CA . ALA A 1 100 ? -0.787 -4.339 5.316 1.00 97.25 100 ALA A CA 1
ATOM 748 C C . ALA A 1 100 ? -2.010 -4.555 6.210 1.00 97.25 100 ALA A C 1
ATOM 750 O O . ALA A 1 100 ? -1.985 -4.214 7.386 1.00 97.25 100 ALA A O 1
ATOM 751 N N . ARG A 1 101 ? -3.051 -5.225 5.696 1.00 96.94 101 ARG A N 1
ATOM 752 C CA . ARG A 1 101 ? -4.217 -5.604 6.500 1.00 96.94 101 ARG A CA 1
ATOM 753 C C . ARG A 1 101 ? -3.837 -6.448 7.713 1.00 96.94 101 ARG A C 1
ATOM 755 O O . ARG A 1 101 ? -4.468 -6.292 8.745 1.00 96.94 101 ARG A O 1
ATOM 762 N N . LYS A 1 102 ? -2.860 -7.355 7.597 1.00 95.88 102 LYS A N 1
ATOM 763 C CA . LYS A 1 102 ? -2.405 -8.166 8.738 1.00 95.88 102 LYS A CA 1
ATOM 764 C C . LYS A 1 102 ? -1.683 -7.312 9.777 1.00 95.88 102 LYS A C 1
ATOM 766 O O . LYS A 1 102 ? -1.940 -7.500 10.956 1.00 95.88 102 LYS A O 1
ATOM 771 N N . PHE A 1 103 ? -0.836 -6.382 9.345 1.00 95.25 103 PHE A N 1
ATOM 772 C CA . PHE A 1 103 ? -0.119 -5.486 10.256 1.00 95.25 103 PHE A CA 1
ATOM 773 C C . PHE A 1 103 ? -1.047 -4.501 10.959 1.00 95.25 103 PHE A C 1
ATOM 775 O O . PHE A 1 103 ? -0.939 -4.317 12.159 1.00 95.25 103 PHE A O 1
ATOM 782 N N . LEU A 1 104 ? -2.061 -3.983 10.272 1.00 94.50 104 LEU A N 1
ATOM 783 C CA . LEU A 1 104 ? -3.049 -3.087 10.882 1.00 94.50 104 LEU A CA 1
ATOM 784 C C . LEU A 1 104 ? -3.950 -3.757 11.941 1.00 94.50 104 LEU A C 1
ATOM 786 O O . LEU A 1 104 ? -4.754 -3.080 12.573 1.00 94.50 104 LEU A O 1
ATOM 790 N N . VAL A 1 105 ? -3.862 -5.082 12.132 1.00 93.38 105 VAL A N 1
ATOM 791 C CA . VAL A 1 105 ? -4.531 -5.766 13.255 1.00 93.38 105 VAL A CA 1
ATOM 792 C C . VAL A 1 105 ? -3.774 -5.542 14.565 1.00 93.38 105 VAL A C 1
ATOM 794 O O . VAL A 1 105 ? -4.397 -5.477 15.622 1.00 93.38 105 VAL A O 1
ATOM 797 N N . THR A 1 106 ? -2.445 -5.469 14.501 1.00 90.38 106 THR A N 1
ATOM 798 C CA . THR A 1 106 ? -1.552 -5.371 15.664 1.00 90.38 106 THR A CA 1
ATOM 799 C C . THR A 1 106 ? -1.014 -3.964 15.869 1.00 90.38 106 THR A C 1
ATOM 801 O O . THR A 1 106 ? -0.852 -3.532 17.007 1.00 90.38 106 THR A O 1
ATOM 804 N N . ASP A 1 107 ? -0.768 -3.258 14.773 1.00 90.62 107 ASP A N 1
ATOM 805 C CA . ASP A 1 107 ? -0.087 -1.976 14.728 1.00 90.62 107 ASP A CA 1
ATOM 806 C C . ASP A 1 107 ? -1.065 -0.870 14.309 1.00 90.62 107 ASP A C 1
ATOM 808 O O . ASP A 1 107 ? -1.915 -1.056 13.437 1.00 90.62 107 ASP A O 1
ATOM 812 N N . GLU A 1 108 ? -0.934 0.314 14.911 1.00 91.44 108 GLU A N 1
ATOM 813 C CA . GLU A 1 108 ? -1.784 1.469 14.583 1.00 91.44 108 GLU A CA 1
ATOM 814 C C . GLU A 1 108 ? -1.460 2.044 13.191 1.00 91.44 108 GLU A C 1
ATOM 816 O O . GLU A 1 108 ? -2.330 2.595 12.515 1.00 91.44 108 GLU A O 1
ATOM 821 N N . TYR A 1 109 ? -0.210 1.888 12.742 1.00 93.38 109 TYR A N 1
ATOM 822 C CA . TYR A 1 109 ? 0.283 2.425 11.476 1.00 93.38 109 TYR A CA 1
ATOM 823 C C . TYR A 1 109 ? 1.039 1.367 10.672 1.00 93.38 109 TYR A C 1
ATOM 825 O O . TYR A 1 109 ? 1.752 0.521 11.212 1.00 93.38 109 TYR A O 1
ATOM 833 N N . CYS A 1 110 ? 0.934 1.469 9.349 1.00 95.44 110 CYS A N 1
ATOM 834 C CA . CYS A 1 110 ? 1.698 0.665 8.407 1.00 95.44 110 CYS A CA 1
ATOM 835 C C . CYS A 1 110 ? 2.186 1.550 7.257 1.00 95.44 110 CYS A C 1
ATOM 837 O O . CYS A 1 110 ? 1.395 2.283 6.657 1.00 95.44 110 CYS A O 1
ATOM 839 N N . ASP A 1 111 ? 3.474 1.453 6.940 1.00 96.62 111 ASP A N 1
ATOM 840 C CA . ASP A 1 111 ? 4.125 2.247 5.906 1.00 96.62 111 ASP A CA 1
ATOM 841 C C . ASP A 1 111 ? 4.377 1.397 4.656 1.00 96.62 111 ASP A C 1
ATOM 843 O O . ASP A 1 111 ? 4.946 0.306 4.719 1.00 96.62 111 ASP A O 1
ATOM 847 N N . LEU A 1 112 ? 3.980 1.906 3.488 1.00 97.62 112 LEU A N 1
ATOM 848 C CA . LEU A 1 112 ? 4.295 1.299 2.194 1.00 97.62 112 LEU A CA 1
ATOM 849 C C . LEU A 1 112 ? 5.460 2.061 1.559 1.00 97.62 112 LEU A C 1
ATOM 851 O O . LEU A 1 112 ? 5.309 3.205 1.135 1.00 97.62 112 LEU A O 1
ATOM 855 N N . SER A 1 113 ? 6.619 1.414 1.475 1.00 97.12 113 SER A N 1
ATOM 856 C CA . SER A 1 113 ? 7.822 1.967 0.847 1.00 97.12 113 SER A CA 1
ATOM 857 C C . SER A 1 113 ? 8.018 1.366 -0.540 1.00 97.12 113 SER A C 1
ATOM 859 O O . SER A 1 113 ? 7.870 0.160 -0.733 1.00 97.12 113 SER A O 1
ATOM 861 N N . ALA A 1 114 ? 8.326 2.199 -1.528 1.00 97.31 114 ALA A N 1
ATOM 862 C CA . ALA A 1 114 ? 8.467 1.761 -2.9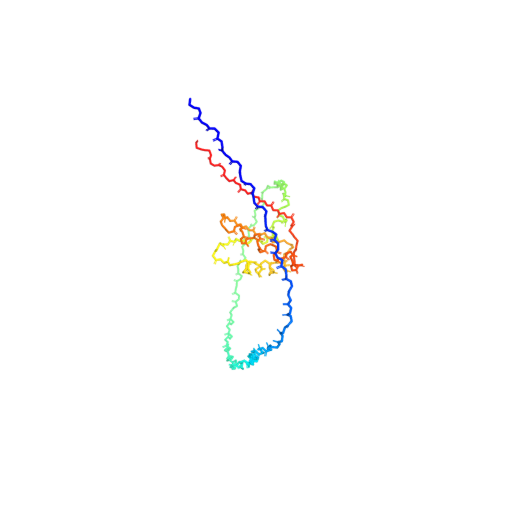08 1.00 97.31 114 ALA A CA 1
ATOM 863 C C . ALA A 1 114 ? 9.481 2.618 -3.656 1.00 97.31 114 ALA A C 1
ATOM 865 O O . ALA A 1 114 ? 9.640 3.804 -3.368 1.00 97.31 114 ALA A O 1
ATOM 866 N N . LEU A 1 115 ? 10.126 2.013 -4.649 1.00 95.75 115 LEU A N 1
ATOM 867 C CA . LEU A 1 115 ? 11.065 2.677 -5.545 1.00 95.75 115 LEU A CA 1
ATOM 868 C C . LEU A 1 115 ? 10.619 2.490 -6.997 1.00 95.75 115 LEU A C 1
ATOM 870 O O . LEU A 1 115 ? 9.987 1.489 -7.343 1.00 95.75 115 LEU A O 1
ATOM 874 N N . GLU A 1 116 ? 10.978 3.455 -7.843 1.00 92.94 116 GLU A N 1
ATOM 875 C CA . GLU A 1 116 ? 10.826 3.377 -9.300 1.00 92.94 116 GLU A CA 1
ATOM 876 C C . GLU A 1 116 ? 9.398 2.989 -9.742 1.00 92.94 116 GLU A C 1
ATOM 878 O O . GLU A 1 116 ? 8.421 3.670 -9.433 1.00 92.94 116 GLU A O 1
ATOM 883 N N . THR A 1 117 ? 9.259 1.879 -10.471 1.00 95.00 117 THR A N 1
ATOM 884 C CA . THR A 1 117 ? 7.990 1.393 -11.027 1.00 95.00 117 THR A CA 1
ATOM 885 C C . THR A 1 117 ? 7.075 0.756 -9.979 1.00 95.00 117 THR A C 1
ATOM 887 O O . THR A 1 117 ? 5.868 0.658 -10.204 1.00 95.00 117 THR A O 1
ATOM 890 N N . ALA A 1 118 ? 7.600 0.380 -8.807 1.00 97.38 118 ALA A N 1
ATOM 891 C CA . ALA A 1 118 ? 6.805 -0.201 -7.724 1.00 97.38 118 ALA A CA 1
ATOM 892 C C . ALA A 1 118 ? 5.915 0.837 -7.016 1.00 97.38 118 ALA A C 1
ATOM 894 O O . ALA A 1 118 ? 4.966 0.455 -6.328 1.00 97.38 118 ALA A O 1
ATOM 895 N N . ILE A 1 119 ? 6.184 2.137 -7.211 1.00 96.94 119 ILE A N 1
ATOM 896 C CA . ILE A 1 119 ? 5.408 3.240 -6.622 1.00 96.94 119 ILE A CA 1
ATOM 897 C C . ILE A 1 119 ? 3.928 3.113 -6.989 1.00 96.94 119 ILE A C 1
ATOM 899 O O . ILE A 1 119 ? 3.074 3.245 -6.117 1.00 96.94 119 ILE A O 1
ATOM 903 N N . VAL A 1 120 ? 3.619 2.779 -8.246 1.00 96.56 120 VAL A N 1
ATOM 904 C CA . VAL A 1 120 ? 2.229 2.623 -8.705 1.00 96.56 120 VAL A CA 1
ATOM 905 C C . VAL A 1 120 ? 1.524 1.518 -7.918 1.00 96.56 120 VAL A C 1
ATOM 907 O O . VAL A 1 120 ? 0.441 1.734 -7.386 1.00 96.56 120 VAL A O 1
ATOM 910 N N . SER A 1 121 ? 2.183 0.370 -7.730 1.00 97.69 121 SER A N 1
ATOM 911 C CA . SER A 1 121 ? 1.608 -0.732 -6.953 1.00 97.69 121 SER A CA 1
ATOM 912 C C . SER A 1 121 ? 1.429 -0.390 -5.469 1.00 97.69 121 SER A C 1
ATOM 914 O O . SER A 1 121 ? 0.499 -0.906 -4.847 1.00 97.69 121 SER A O 1
ATOM 916 N N . ALA A 1 122 ? 2.305 0.433 -4.887 1.00 98.06 122 ALA A N 1
ATOM 917 C CA . ALA A 1 122 ? 2.173 0.884 -3.501 1.00 98.06 122 ALA A CA 1
ATOM 918 C C . ALA A 1 122 ? 0.986 1.838 -3.338 1.00 98.06 122 ALA A C 1
ATOM 920 O O . ALA A 1 122 ? 0.184 1.683 -2.418 1.00 98.06 122 ALA A O 1
ATOM 921 N N . VAL A 1 123 ? 0.841 2.777 -4.276 1.00 97.62 123 VAL A N 1
ATOM 922 C CA . VAL A 1 123 ? -0.281 3.716 -4.322 1.00 97.62 123 VAL A CA 1
ATOM 923 C C . VAL A 1 123 ? -1.600 2.967 -4.507 1.00 97.62 123 VAL A C 1
ATOM 925 O O . VAL A 1 123 ? -2.554 3.236 -3.779 1.00 97.62 123 VAL A O 1
ATOM 928 N N . ASP A 1 124 ? -1.658 1.992 -5.413 1.00 98.06 124 ASP A N 1
ATOM 929 C CA . ASP A 1 124 ? -2.855 1.173 -5.615 1.00 98.06 124 ASP A CA 1
ATOM 930 C C . ASP A 1 124 ? -3.221 0.383 -4.351 1.00 98.06 124 ASP A C 1
ATOM 932 O O . ASP A 1 124 ? -4.384 0.357 -3.948 1.00 98.06 124 ASP A O 1
ATOM 936 N N . ALA A 1 125 ? -2.239 -0.223 -3.674 1.00 98.12 125 ALA A N 1
ATOM 937 C CA . ALA A 1 125 ? -2.474 -0.950 -2.427 1.00 98.12 125 ALA A CA 1
ATOM 938 C C . ALA A 1 125 ? -2.989 -0.031 -1.302 1.00 98.12 125 ALA A C 1
ATOM 940 O O . ALA A 1 125 ? -3.929 -0.408 -0.597 1.00 98.12 125 ALA A O 1
ATOM 941 N N . ALA A 1 126 ? -2.439 1.181 -1.170 1.00 98.12 126 ALA A N 1
ATOM 942 C CA . ALA A 1 126 ? -2.923 2.182 -0.219 1.00 98.12 126 ALA A CA 1
ATOM 943 C C . ALA A 1 126 ? -4.386 2.570 -0.497 1.00 98.12 126 ALA A C 1
ATOM 945 O O . ALA A 1 126 ? -5.216 2.567 0.415 1.00 98.12 126 ALA A O 1
ATOM 946 N N . HIS A 1 127 ? -4.737 2.810 -1.764 1.00 98.31 127 HIS A N 1
ATOM 947 C CA . HIS A 1 127 ? -6.118 3.111 -2.145 1.00 98.31 127 HIS A CA 1
ATOM 948 C C . HIS A 1 127 ? -7.068 1.933 -1.900 1.00 98.31 127 HIS A C 1
ATOM 950 O O . HIS A 1 127 ? -8.226 2.146 -1.541 1.00 98.31 127 HIS A O 1
ATOM 956 N N . LEU A 1 128 ? -6.617 0.685 -2.063 1.00 98.38 128 LEU A N 1
ATOM 957 C CA . LEU A 1 128 ? -7.427 -0.486 -1.714 1.00 98.38 128 LEU A CA 1
ATOM 958 C C . LEU A 1 128 ? -7.739 -0.533 -0.208 1.00 98.38 128 LEU A C 1
ATOM 960 O O . LEU A 1 128 ? -8.874 -0.844 0.166 1.00 98.38 128 LEU A O 1
ATOM 964 N N . LEU A 1 129 ? -6.777 -0.192 0.656 1.00 98.06 129 LEU A N 1
ATOM 965 C CA . LEU A 1 129 ? -6.993 -0.103 2.108 1.00 98.06 129 LEU A CA 1
ATOM 966 C C . LEU A 1 129 ? -8.002 0.998 2.467 1.00 98.06 129 LEU A C 1
ATOM 968 O O . LEU A 1 129 ? -8.914 0.762 3.261 1.00 98.06 129 LEU A O 1
ATOM 972 N N . GLU A 1 130 ? -7.889 2.165 1.835 1.00 97.88 130 GLU A N 1
ATOM 973 C CA . GLU A 1 130 ? -8.800 3.288 2.069 1.00 97.88 130 GLU A CA 1
ATOM 974 C C . GLU A 1 130 ? -10.227 2.984 1.588 1.00 97.88 130 GLU A C 1
ATOM 976 O O . GLU A 1 130 ? -11.198 3.122 2.336 1.00 97.88 130 GLU A O 1
ATOM 981 N N . ARG A 1 131 ? -10.375 2.463 0.364 1.00 98.12 131 ARG A N 1
ATOM 982 C CA . ARG A 1 131 ? -11.688 2.120 -0.215 1.00 98.12 131 ARG A CA 1
ATOM 983 C C . ARG A 1 131 ? -12.393 0.989 0.527 1.00 98.12 131 ARG A C 1
ATOM 985 O O . ARG A 1 131 ? -13.622 0.943 0.535 1.00 98.12 131 ARG A O 1
ATOM 992 N N . SER A 1 132 ? -11.633 0.082 1.137 1.00 97.75 132 SER A N 1
ATOM 993 C CA . SER A 1 132 ? -12.175 -0.993 1.978 1.00 97.75 132 SER A CA 1
ATOM 994 C C . SER A 1 132 ? -12.475 -0.554 3.414 1.00 97.75 132 SER A C 1
ATOM 996 O O . SER A 1 132 ? -12.997 -1.359 4.182 1.00 97.75 132 SER A O 1
ATOM 998 N N . LYS A 1 133 ? -12.213 0.717 3.761 1.00 97.44 133 LYS A N 1
ATOM 999 C CA . LYS A 1 133 ? -12.408 1.294 5.102 1.00 97.44 133 LYS A CA 1
ATOM 1000 C C . LYS A 1 133 ? -11.584 0.589 6.187 1.00 97.44 133 LYS A C 1
ATOM 1002 O O . LYS A 1 133 ? -11.996 0.556 7.343 1.00 97.44 133 LYS A O 1
ATOM 1007 N N . LEU A 1 134 ? -10.442 0.012 5.806 1.00 96.38 134 LEU A N 1
ATOM 1008 C CA . LEU A 1 134 ? -9.513 -0.645 6.730 1.00 96.38 134 LEU A CA 1
ATOM 1009 C C . LEU A 1 134 ? -8.432 0.307 7.242 1.00 96.38 134 LEU A C 1
ATOM 1011 O O . LEU A 1 134 ? -7.906 0.098 8.328 1.00 96.38 134 LEU A O 1
ATOM 1015 N N . ALA A 1 135 ? -8.100 1.340 6.469 1.00 96.88 135 ALA A N 1
ATOM 1016 C CA . ALA A 1 135 ? -7.140 2.365 6.858 1.00 96.88 135 ALA A CA 1
ATOM 1017 C C . ALA A 1 135 ? -7.515 3.718 6.246 1.00 96.88 135 ALA A C 1
ATOM 1019 O O . ALA A 1 135 ? -8.389 3.810 5.386 1.00 96.88 135 ALA A O 1
ATOM 1020 N N . THR A 1 136 ? -6.828 4.776 6.663 1.00 97.38 136 THR A N 1
ATOM 1021 C CA . THR A 1 136 ? -6.863 6.092 6.012 1.00 97.38 136 THR A CA 1
ATOM 1022 C C . THR A 1 136 ? -5.433 6.531 5.738 1.00 97.38 136 THR A C 1
ATOM 1024 O O . THR A 1 136 ? -4.539 6.281 6.548 1.00 97.38 136 THR A O 1
ATOM 1027 N N . ILE A 1 137 ? -5.196 7.165 4.590 1.00 96.88 137 ILE A N 1
ATOM 1028 C CA . ILE A 1 137 ? -3.859 7.628 4.218 1.00 96.88 137 ILE A CA 1
ATOM 1029 C C . ILE A 1 137 ? -3.528 8.873 5.046 1.00 96.88 137 ILE A C 1
ATOM 1031 O O . ILE A 1 137 ? -4.087 9.944 4.830 1.00 96.88 137 ILE A O 1
ATOM 1035 N N . VAL A 1 138 ? -2.606 8.732 6.000 1.00 96.00 138 VAL A N 1
ATOM 1036 C CA . VAL A 1 138 ? -2.208 9.835 6.892 1.00 96.00 138 VAL A CA 1
ATOM 1037 C C . VAL A 1 138 ? -1.143 10.725 6.250 1.00 96.00 138 VAL A C 1
ATOM 1039 O O . VAL A 1 138 ? -1.164 11.945 6.407 1.00 96.00 138 VAL A O 1
ATOM 1042 N N . ARG A 1 139 ? -0.185 10.127 5.532 1.00 94.56 139 ARG A N 1
ATOM 1043 C CA . ARG A 1 139 ? 0.969 10.840 4.978 1.00 94.56 139 ARG A CA 1
ATOM 1044 C C . ARG A 1 139 ? 1.476 10.163 3.709 1.00 94.56 139 ARG A C 1
ATOM 1046 O O . ARG A 1 139 ? 1.529 8.942 3.636 1.00 94.56 139 ARG A O 1
ATOM 1053 N N . SER A 1 140 ? 1.907 10.973 2.743 1.00 94.50 140 SER A N 1
ATOM 1054 C CA . SER A 1 140 ? 2.685 10.538 1.580 1.00 94.50 140 SER A CA 1
ATOM 1055 C C . SER A 1 140 ? 3.981 11.341 1.526 1.00 94.50 140 SER A C 1
ATOM 1057 O O . SER A 1 140 ? 3.962 12.561 1.709 1.00 94.50 140 SER A O 1
ATOM 1059 N N . VAL A 1 141 ? 5.113 10.663 1.335 1.00 94.69 141 VAL A N 1
ATOM 1060 C CA . VAL A 1 141 ? 6.438 11.289 1.262 1.00 94.69 141 VAL A CA 1
ATOM 1061 C C . VAL A 1 141 ? 7.156 10.781 0.023 1.00 94.69 141 VAL A C 1
ATOM 1063 O O . VAL A 1 141 ? 7.229 9.578 -0.205 1.00 94.69 141 VAL A O 1
ATOM 1066 N N . ILE A 1 142 ? 7.692 11.708 -0.768 1.00 93.69 142 ILE A N 1
ATOM 1067 C CA . ILE A 1 142 ? 8.474 11.407 -1.966 1.00 93.69 142 ILE A CA 1
ATOM 1068 C C . ILE A 1 142 ? 9.886 11.926 -1.727 1.00 93.69 142 ILE A C 1
ATOM 1070 O O . ILE A 1 142 ? 10.077 13.109 -1.442 1.00 93.69 142 ILE A O 1
ATOM 1074 N N . PHE A 1 143 ? 10.867 11.039 -1.858 1.00 90.38 143 PHE A N 1
ATOM 1075 C CA . PHE A 1 143 ? 12.277 11.386 -1.770 1.00 90.38 143 PHE A CA 1
ATOM 1076 C C . PHE A 1 143 ? 12.910 11.279 -3.156 1.00 90.38 143 PHE A C 1
ATOM 1078 O O . PHE A 1 143 ? 12.836 10.234 -3.797 1.00 90.38 143 PHE A O 1
ATOM 1085 N N . SER A 1 144 ? 13.552 12.360 -3.596 1.00 89.75 144 SER A N 1
ATOM 1086 C CA . SER A 1 144 ? 14.460 12.349 -4.744 1.00 89.75 144 SER A CA 1
ATOM 1087 C C . SER A 1 144 ? 15.881 12.533 -4.242 1.00 89.75 144 SER A C 1
ATOM 1089 O O . SER A 1 144 ? 16.163 13.479 -3.506 1.00 89.75 144 SER A O 1
ATOM 1091 N N . VAL A 1 145 ? 16.781 11.652 -4.669 1.00 86.50 145 VAL A N 1
ATOM 1092 C CA . VAL A 1 145 ? 18.214 11.791 -4.412 1.00 86.50 145 VAL A CA 1
ATOM 1093 C C . VAL A 1 145 ? 18.840 12.476 -5.620 1.00 86.50 145 VAL A C 1
ATOM 1095 O O . VAL A 1 145 ? 18.877 11.911 -6.711 1.00 86.50 145 VAL A O 1
ATOM 1098 N N . TYR A 1 146 ? 19.317 13.705 -5.434 1.00 85.94 146 TYR A N 1
ATOM 1099 C CA . TYR A 1 146 ? 20.078 14.421 -6.454 1.00 85.94 146 TYR A CA 1
ATOM 1100 C C . TYR A 1 146 ? 21.570 14.181 -6.222 1.00 85.94 146 TYR A C 1
ATOM 1102 O O . TYR A 1 146 ? 22.119 14.610 -5.209 1.00 85.94 146 TYR A O 1
ATOM 1110 N N . PHE A 1 147 ? 22.230 13.505 -7.162 1.00 83.06 147 PHE A N 1
ATOM 1111 C CA . PHE A 1 147 ? 23.688 13.417 -7.187 1.00 83.06 147 PHE A CA 1
ATOM 1112 C C . PHE A 1 147 ? 24.245 14.630 -7.935 1.00 83.06 147 PHE A C 1
ATOM 1114 O O . PHE A 1 147 ? 24.064 14.748 -9.146 1.00 83.06 147 PHE A O 1
ATOM 1121 N N . TYR A 1 148 ? 24.915 15.527 -7.214 1.00 69.38 148 TYR A N 1
ATOM 1122 C CA . TYR A 1 148 ? 25.788 16.529 -7.821 1.00 69.38 148 TYR A CA 1
ATOM 1123 C C . TYR A 1 148 ? 27.162 15.886 -8.041 1.00 69.38 148 TYR A C 1
ATOM 1125 O O . TYR A 1 148 ? 27.799 15.470 -7.072 1.00 69.38 148 TYR A O 1
ATOM 1133 N N . GLN A 1 149 ? 27.570 15.766 -9.307 1.00 65.69 149 GLN A N 1
ATOM 1134 C CA . GLN A 1 149 ? 28.953 15.480 -9.705 1.00 65.69 149 GLN A CA 1
ATOM 1135 C C . GLN A 1 149 ? 29.681 16.779 -10.028 1.00 65.69 149 GLN A C 1
ATOM 1137 O O . GLN A 1 149 ? 29.042 17.658 -10.653 1.00 65.69 149 GLN A O 1
#

Radius of gyration: 34.69 Å; chains: 1; bounding box: 70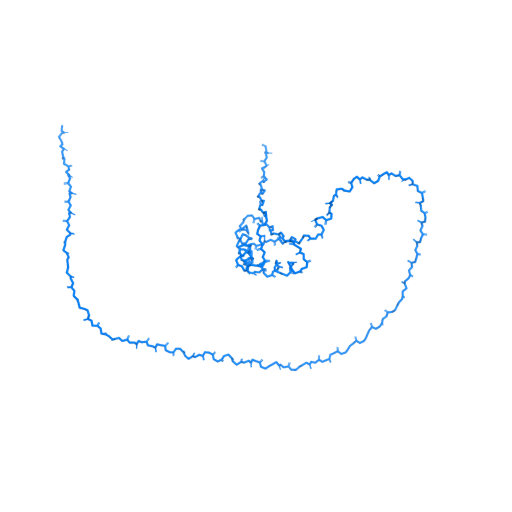×74×101 Å